Protein AF-A0AAV4DYH1-F1 (afdb_monomer)

Organism: NCBI:txid259542

Sequence (100 aa):
MSIHGTLHQGALVFTNRGRQCISHSVAALVYHLNKSISTWETHDLDHILDQGDNLHSILFGHLNEDYLLVNSLPQQLTVCDYQGGSSDDEFFHWFVGSYE

Nearest PDB structures (foldseek):
  7xbd-assembly1_A  TM=3.511E-01  e=1.750E+00  Homo sapiens
  7wq4-assembly1_R  TM=5.345E-01  e=6.457E+00  Homo sapiens
  7wld-assembly1_U  TM=3.282E-01  e=5.666E+00  Homo sapiens

Structure (mmCIF, N/CA/C/O backbone):
data_AF-A0AAV4DYH1-F1
#
_entry.id   AF-A0AAV4DYH1-F1
#
loop_
_atom_site.group_PDB
_atom_site.id
_atom_site.type_symbol
_atom_site.label_atom_id
_atom_site.label_alt_id
_atom_site.label_comp_id
_atom_site.label_asym_id
_atom_site.label_entity_id
_atom_site.label_seq_id
_atom_site.pdbx_PDB_ins_code
_atom_site.Cartn_x
_atom_site.Cartn_y
_atom_site.Cartn_z
_atom_site.occupancy
_atom_site.B_iso_or_equiv
_atom_site.auth_seq_id
_atom_site.auth_comp_id
_atom_site.auth_asym_id
_atom_site.auth_atom_id
_atom_site.pdbx_PDB_model_num
ATOM 1 N N . MET A 1 1 ? -16.718 12.301 4.828 1.00 60.91 1 MET A N 1
ATOM 2 C CA . MET A 1 1 ? -15.392 12.784 5.267 1.00 60.91 1 MET A CA 1
ATOM 3 C C . MET A 1 1 ? -14.367 11.979 4.482 1.00 60.91 1 MET A C 1
ATOM 5 O O . MET A 1 1 ? -14.602 10.789 4.327 1.00 60.91 1 MET A O 1
ATOM 9 N N . SER A 1 2 ? -13.345 12.607 3.897 1.00 81.19 2 SER A N 1
ATOM 10 C CA . SER A 1 2 ? -12.294 11.903 3.142 1.00 81.19 2 SER A CA 1
ATOM 11 C C . SER A 1 2 ? -11.014 11.923 3.964 1.00 81.19 2 SER A C 1
ATOM 13 O O . SER A 1 2 ? -10.652 12.989 4.462 1.00 81.19 2 SER A O 1
ATOM 15 N N . ILE A 1 3 ? -10.363 10.772 4.110 1.00 89.81 3 ILE A N 1
ATOM 16 C CA . ILE A 1 3 ? -9.058 10.636 4.763 1.00 89.81 3 ILE A CA 1
ATOM 17 C C . ILE A 1 3 ? -7.983 10.458 3.691 1.00 89.81 3 ILE A C 1
ATOM 19 O O . ILE A 1 3 ? -8.234 9.844 2.654 1.00 89.81 3 ILE A O 1
ATOM 23 N N . HIS A 1 4 ? -6.800 11.015 3.923 1.00 90.25 4 HIS A N 1
ATOM 24 C CA . HIS A 1 4 ? -5.653 10.885 3.028 1.00 90.25 4 HIS A CA 1
ATOM 25 C C . HIS A 1 4 ? -4.381 10.789 3.876 1.00 90.25 4 HIS A C 1
ATOM 27 O O . HIS A 1 4 ? -4.319 11.406 4.944 1.00 90.25 4 HIS A O 1
ATOM 33 N N . GLY A 1 5 ? -3.400 10.013 3.412 1.00 87.19 5 GLY A N 1
ATOM 34 C CA . GLY A 1 5 ? -2.062 9.969 4.003 1.00 87.19 5 GLY A CA 1
ATOM 35 C C . GLY A 1 5 ? -1.306 11.281 3.780 1.00 87.19 5 GLY A C 1
ATOM 36 O O . GLY A 1 5 ? -1.685 12.090 2.925 1.00 87.19 5 GLY A O 1
ATOM 37 N N . THR A 1 6 ? -0.226 11.493 4.529 1.00 92.44 6 THR A N 1
ATOM 38 C CA . THR A 1 6 ? 0.757 12.539 4.201 1.00 92.44 6 THR A CA 1
ATOM 39 C C . THR A 1 6 ? 1.730 12.078 3.116 1.00 92.44 6 THR A C 1
ATOM 41 O O . THR A 1 6 ? 2.353 12.903 2.444 1.00 92.44 6 THR A O 1
ATOM 44 N N . LEU A 1 7 ? 1.823 10.762 2.908 1.00 89.31 7 LEU A N 1
ATOM 45 C CA . LEU A 1 7 ? 2.677 10.113 1.927 1.00 89.31 7 LEU A CA 1
ATOM 46 C C . LEU A 1 7 ? 1.867 9.581 0.736 1.00 89.31 7 LEU A C 1
ATOM 48 O O . LEU A 1 7 ? 0.666 9.324 0.801 1.00 89.31 7 LEU A O 1
ATOM 52 N N . HIS A 1 8 ? 2.556 9.390 -0.387 1.00 89.88 8 HIS A N 1
ATOM 53 C CA . HIS A 1 8 ? 2.022 8.731 -1.577 1.00 89.88 8 HIS A CA 1
ATOM 54 C C . HIS A 1 8 ? 3.017 7.683 -2.076 1.00 89.88 8 HIS A C 1
ATOM 56 O O . HIS A 1 8 ? 4.215 7.833 -1.869 1.00 89.88 8 HIS A O 1
ATOM 62 N N . GLN A 1 9 ? 2.580 6.680 -2.840 1.00 86.25 9 GLN A N 1
ATOM 63 C CA . GLN A 1 9 ? 3.435 5.554 -3.270 1.00 86.25 9 GLN A CA 1
ATOM 64 C C . GLN A 1 9 ? 4.760 5.925 -3.979 1.00 86.25 9 GLN A C 1
ATOM 66 O O . GLN A 1 9 ? 5.710 5.149 -3.982 1.00 86.25 9 GLN A O 1
ATOM 71 N N . GLY A 1 10 ? 4.846 7.109 -4.594 1.00 88.25 10 GLY A N 1
ATOM 72 C CA . GLY A 1 10 ? 6.084 7.645 -5.181 1.00 88.25 10 GLY A CA 1
ATOM 73 C C . GLY A 1 10 ? 6.966 8.486 -4.243 1.00 88.25 10 GLY A C 1
ATOM 74 O O . GLY A 1 10 ? 7.874 9.153 -4.731 1.00 88.25 10 GLY A O 1
ATOM 75 N N . ALA A 1 11 ? 6.664 8.559 -2.943 1.00 90.88 11 ALA A N 1
ATOM 76 C CA . ALA A 1 11 ? 7.351 9.447 -2.007 1.00 90.88 11 ALA A CA 1
ATOM 77 C C . ALA A 1 11 ? 8.811 9.018 -1.820 1.00 90.88 11 ALA A C 1
ATOM 79 O O . ALA A 1 11 ? 9.113 7.828 -1.817 1.00 90.88 11 ALA A O 1
ATOM 80 N N . LEU A 1 12 ? 9.717 9.989 -1.644 1.00 91.81 12 LEU A N 1
ATOM 81 C CA . LEU A 1 12 ? 11.168 9.749 -1.591 1.00 91.81 12 LEU A CA 1
ATOM 82 C C . LEU A 1 12 ? 11.608 8.806 -0.464 1.00 91.81 12 LEU A C 1
ATOM 84 O O . LEU A 1 12 ? 12.650 8.172 -0.608 1.00 91.81 12 LEU A O 1
ATOM 88 N N . VAL A 1 13 ? 10.815 8.706 0.605 1.00 90.62 13 VAL A N 1
ATOM 89 C CA . VAL A 1 13 ? 11.062 7.820 1.751 1.00 90.62 13 VAL A CA 1
ATOM 90 C C . VAL A 1 13 ? 11.010 6.335 1.378 1.00 90.62 13 VAL A C 1
ATOM 92 O O . VAL A 1 13 ? 11.722 5.539 1.979 1.00 90.62 13 VAL A O 1
ATOM 95 N N . PHE A 1 14 ? 10.230 5.965 0.360 1.00 90.31 14 PHE A N 1
ATOM 96 C CA . PHE A 1 14 ? 10.070 4.569 -0.035 1.00 90.31 14 PHE A CA 1
ATOM 97 C C . PHE A 1 14 ? 11.230 4.081 -0.903 1.00 90.31 14 PHE A C 1
ATOM 99 O O . PHE A 1 14 ? 11.808 4.835 -1.697 1.00 90.31 14 PHE A O 1
ATOM 106 N N . THR A 1 15 ? 11.532 2.790 -0.785 1.00 88.75 15 THR A N 1
ATOM 107 C CA . THR A 1 15 ? 12.572 2.111 -1.563 1.00 88.75 15 THR A CA 1
ATOM 108 C C . THR A 1 15 ? 12.041 1.701 -2.935 1.00 88.75 15 THR A C 1
ATOM 110 O O . THR A 1 15 ? 12.720 1.889 -3.946 1.00 88.75 15 THR A O 1
ATOM 113 N N . ASN A 1 16 ? 10.793 1.227 -3.013 1.00 88.12 16 ASN A N 1
ATOM 114 C CA . ASN A 1 16 ? 10.216 0.650 -4.233 1.00 88.12 16 ASN A CA 1
ATOM 115 C C . ASN A 1 16 ? 9.270 1.598 -4.980 1.00 88.12 16 ASN A C 1
ATOM 117 O O . ASN A 1 16 ? 8.327 1.154 -5.637 1.00 88.12 16 ASN A O 1
ATOM 121 N N . ARG A 1 17 ? 9.541 2.906 -4.894 1.00 87.81 17 ARG A N 1
ATOM 122 C CA . ARG A 1 17 ? 8.696 4.014 -5.378 1.00 87.81 17 ARG A CA 1
ATOM 123 C C . ARG A 1 17 ? 7.986 3.730 -6.701 1.00 87.81 17 ARG A C 1
ATOM 125 O O . ARG A 1 17 ? 8.621 3.555 -7.737 1.00 87.81 17 ARG A O 1
ATOM 132 N N . GLY A 1 18 ? 6.658 3.787 -6.662 1.00 87.25 18 GLY A N 1
ATOM 133 C CA . GLY A 1 18 ? 5.787 3.657 -7.830 1.00 87.25 18 GLY A CA 1
ATOM 134 C C . GLY A 1 18 ? 5.530 2.226 -8.314 1.00 87.25 18 GLY A C 1
ATOM 135 O O . GLY A 1 18 ? 4.837 2.070 -9.317 1.00 87.25 18 GLY A O 1
ATOM 136 N N . ARG A 1 19 ? 6.046 1.193 -7.635 1.00 88.44 19 ARG A N 1
ATOM 137 C CA . ARG A 1 19 ? 5.902 -0.223 -8.040 1.00 88.44 19 ARG A CA 1
ATOM 138 C C . ARG A 1 19 ? 5.167 -1.086 -7.0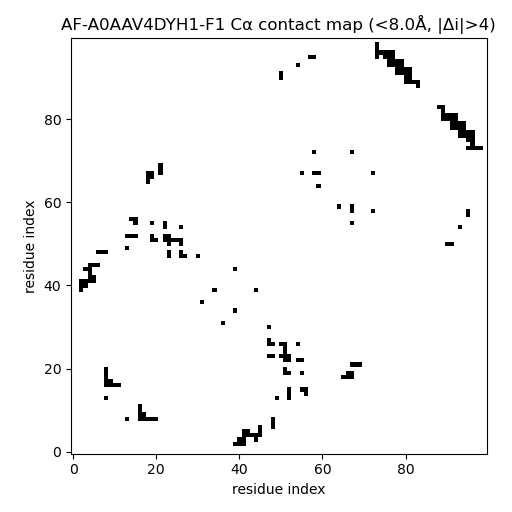16 1.00 88.44 19 ARG A C 1
ATOM 140 O O . ARG A 1 19 ? 4.761 -2.203 -7.319 1.00 88.44 19 ARG A O 1
ATOM 147 N N . GLN A 1 20 ? 4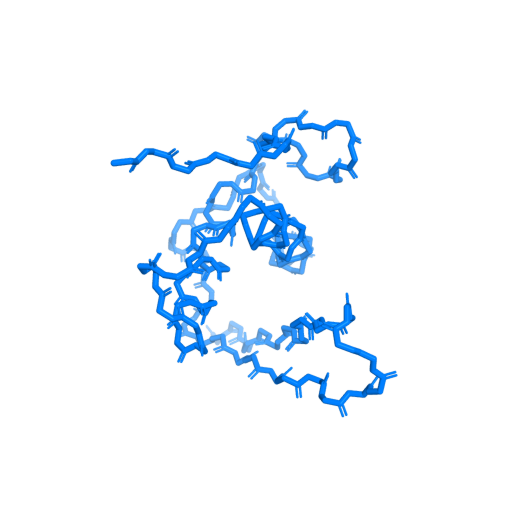.940 -0.554 -5.822 1.00 91.19 20 GLN A N 1
ATOM 148 C CA . GLN A 1 20 ? 4.449 -1.295 -4.666 1.00 91.19 20 GLN A CA 1
ATOM 149 C C . GLN A 1 20 ? 2.922 -1.235 -4.468 1.00 91.19 20 GLN A C 1
ATOM 151 O O . GLN A 1 20 ? 2.420 -1.549 -3.394 1.00 91.19 20 GLN A O 1
ATOM 156 N N . CYS A 1 21 ? 2.151 -0.851 -5.491 1.00 91.19 21 CYS A N 1
ATOM 157 C CA . CYS A 1 21 ? 0.697 -0.669 -5.378 1.00 91.19 21 CYS A CA 1
ATOM 158 C C . CYS A 1 21 ? -0.054 -1.941 -4.941 1.00 91.19 21 CYS A C 1
ATOM 160 O O . CYS A 1 21 ? -0.965 -1.869 -4.113 1.00 91.19 21 CYS A O 1
ATOM 162 N N . ILE A 1 22 ? 0.348 -3.108 -5.452 1.00 91.06 22 ILE A N 1
ATOM 163 C CA . ILE A 1 22 ? -0.227 -4.396 -5.047 1.00 91.06 22 ILE A CA 1
ATOM 164 C C . ILE A 1 22 ? 0.107 -4.685 -3.581 1.00 91.06 22 ILE A C 1
ATOM 166 O O . ILE A 1 22 ? -0.783 -5.019 -2.805 1.00 91.06 22 ILE A O 1
ATOM 170 N N . SER A 1 23 ? 1.358 -4.476 -3.177 1.00 91.88 23 SER A N 1
ATOM 171 C CA . SER A 1 23 ? 1.812 -4.696 -1.802 1.00 91.88 23 SER A CA 1
ATOM 172 C C . SER A 1 23 ? 1.124 -3.753 -0.805 1.00 91.88 23 SER A C 1
ATOM 174 O O . SER A 1 23 ? 0.677 -4.215 0.240 1.00 91.88 23 SER A O 1
ATOM 176 N N . HIS A 1 24 ? 0.924 -2.473 -1.148 1.00 94.06 24 HIS A N 1
ATOM 177 C CA . HIS A 1 24 ? 0.105 -1.545 -0.352 1.00 94.06 24 HIS A CA 1
ATOM 178 C C . HIS A 1 24 ? -1.344 -2.023 -0.209 1.00 94.06 24 HIS A C 1
ATOM 180 O O . HIS A 1 24 ? -1.927 -1.927 0.867 1.00 94.06 24 HIS A O 1
ATOM 186 N N . SER A 1 25 ? -1.932 -2.554 -1.286 1.00 93.81 25 SER A N 1
ATOM 187 C CA . SER A 1 25 ? -3.308 -3.063 -1.257 1.00 93.81 25 SER A CA 1
ATOM 188 C C . SER A 1 25 ? -3.436 -4.264 -0.317 1.00 93.81 25 SER A C 1
ATOM 190 O O . SER A 1 25 ? -4.390 -4.347 0.452 1.00 93.81 25 SER A O 1
ATOM 192 N N . VAL A 1 26 ? -2.452 -5.168 -0.332 1.00 91.75 26 VAL A N 1
ATOM 193 C CA . VAL A 1 26 ? -2.384 -6.306 0.596 1.00 91.75 26 VAL A CA 1
ATOM 194 C C . VAL A 1 26 ? -2.200 -5.832 2.040 1.00 91.75 26 VAL A C 1
ATOM 196 O O . VAL A 1 26 ? -2.945 -6.272 2.913 1.00 91.75 26 VAL A O 1
ATOM 199 N N . ALA A 1 27 ? -1.279 -4.897 2.292 1.00 91.56 27 ALA A N 1
ATOM 200 C CA . ALA A 1 27 ? -1.065 -4.328 3.621 1.00 91.56 27 ALA A CA 1
ATOM 201 C C . ALA A 1 27 ? -2.342 -3.675 4.183 1.00 91.56 27 ALA A C 1
ATOM 203 O O . ALA A 1 27 ? -2.692 -3.910 5.335 1.00 91.56 27 ALA A O 1
ATOM 204 N N . ALA A 1 28 ? -3.097 -2.940 3.359 1.00 92.94 28 ALA A N 1
ATOM 205 C CA . ALA A 1 28 ? -4.370 -2.337 3.758 1.00 92.94 28 ALA A CA 1
ATOM 206 C C . ALA A 1 28 ? -5.435 -3.383 4.139 1.00 92.94 28 ALA A C 1
ATOM 208 O O . ALA A 1 28 ? -6.164 -3.203 5.116 1.00 92.94 28 ALA A O 1
ATOM 209 N N . LEU A 1 29 ? -5.528 -4.479 3.376 1.00 91.12 29 LEU A N 1
ATOM 210 C CA . LEU A 1 29 ? -6.457 -5.577 3.664 1.00 91.12 29 LEU A CA 1
ATOM 211 C C . LEU A 1 29 ? -6.126 -6.262 4.990 1.00 91.12 29 LEU A C 1
ATOM 213 O O . LEU A 1 29 ? -7.035 -6.539 5.767 1.00 91.12 29 LEU A O 1
ATOM 217 N N . VAL A 1 30 ? -4.841 -6.503 5.252 1.00 89.12 30 VAL A N 1
ATOM 218 C CA . VAL A 1 30 ? -4.376 -7.069 6.524 1.00 89.12 30 VAL A CA 1
ATOM 219 C C . VAL A 1 30 ? -4.652 -6.109 7.673 1.00 89.12 30 VAL A C 1
ATOM 221 O O . VAL A 1 30 ? -5.247 -6.513 8.665 1.00 89.12 30 VAL A O 1
ATOM 224 N N . TYR A 1 31 ? -4.298 -4.831 7.527 1.00 89.06 31 TYR A N 1
ATOM 225 C CA . TYR A 1 31 ? -4.502 -3.823 8.566 1.00 89.06 31 TYR A CA 1
ATOM 226 C C . TYR A 1 31 ? -5.983 -3.702 8.970 1.00 89.06 31 TYR A C 1
ATOM 228 O O . TYR A 1 31 ? -6.310 -3.544 10.148 1.00 89.06 31 TYR A O 1
ATOM 236 N N . HIS 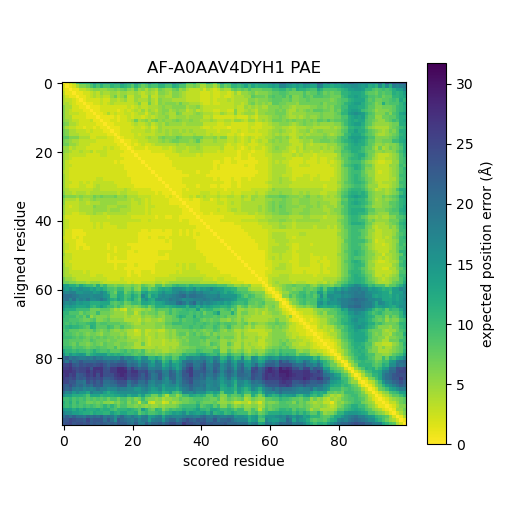A 1 32 ? -6.906 -3.862 8.012 1.00 89.38 32 HIS A N 1
ATOM 237 C CA . HIS A 1 32 ? -8.343 -3.869 8.293 1.00 89.38 32 HIS A CA 1
ATOM 238 C C . HIS A 1 32 ? -8.780 -4.993 9.253 1.00 89.38 32 HIS A C 1
ATOM 240 O O . HIS A 1 32 ? -9.757 -4.817 9.985 1.00 89.38 32 HIS A O 1
ATOM 246 N N . LEU A 1 33 ? -8.072 -6.126 9.283 1.00 86.81 33 LEU A N 1
ATOM 247 C CA . LEU A 1 33 ? -8.387 -7.233 10.191 1.00 86.81 33 LEU A CA 1
ATOM 248 C C . LEU A 1 33 ? -8.183 -6.845 11.664 1.00 86.81 33 LEU A C 1
ATOM 250 O O . LEU A 1 33 ? -8.899 -7.359 12.523 1.00 86.81 33 LEU A O 1
ATOM 254 N N . ASN A 1 34 ? -7.273 -5.903 11.934 1.00 84.38 34 ASN A N 1
ATOM 255 C CA . ASN A 1 34 ? -6.944 -5.430 13.280 1.00 84.38 34 ASN A CA 1
ATOM 256 C C . ASN A 1 34 ? -7.694 -4.135 13.644 1.00 84.38 34 ASN A C 1
ATOM 258 O O . ASN A 1 34 ? -8.143 -3.976 14.781 1.00 84.38 34 ASN A O 1
ATOM 262 N N . LYS A 1 35 ? -7.887 -3.217 12.684 1.00 86.00 35 LYS A N 1
ATOM 263 C CA . LYS A 1 35 ? -8.559 -1.922 12.897 1.00 86.00 35 LYS A CA 1
ATOM 264 C C . LYS A 1 35 ? -9.626 -1.659 11.835 1.00 86.00 35 LYS A C 1
ATOM 266 O O . LYS A 1 35 ? -9.369 -1.713 10.633 1.00 86.00 35 LYS A O 1
ATOM 271 N N . SER A 1 36 ? -10.836 -1.292 12.265 1.00 89.81 36 SER A N 1
ATOM 272 C CA . SER A 1 36 ? -11.923 -0.942 11.339 1.00 89.81 36 SER A CA 1
ATOM 273 C C . SER A 1 36 ? -11.522 0.212 10.416 1.00 89.81 36 SER A C 1
ATOM 275 O O . SER A 1 36 ? -11.092 1.262 10.899 1.00 89.81 36 SER A O 1
ATOM 277 N N . ILE A 1 37 ? -11.774 0.067 9.108 1.00 90.12 37 ILE A N 1
ATOM 278 C CA . ILE A 1 37 ? -11.541 1.121 8.100 1.00 90.12 37 ILE A CA 1
ATOM 279 C C . ILE A 1 37 ? -12.233 2.436 8.485 1.00 90.12 37 ILE A C 1
ATOM 281 O O . ILE A 1 37 ? -11.722 3.519 8.218 1.00 90.12 37 ILE A O 1
ATOM 285 N N . SER A 1 38 ? -13.382 2.365 9.166 1.00 91.88 38 SER A N 1
ATOM 286 C CA . SER A 1 38 ? -14.126 3.552 9.608 1.00 91.88 38 SER A CA 1
ATOM 287 C C . SER A 1 38 ? -13.405 4.387 10.670 1.00 91.88 38 SER A C 1
ATOM 289 O O . SER A 1 38 ? -13.832 5.503 10.947 1.00 91.88 38 SER A O 1
ATOM 291 N N . THR A 1 39 ? -12.376 3.826 11.306 1.00 91.12 39 THR A N 1
ATOM 292 C CA . THR A 1 39 ? -11.582 4.467 12.366 1.00 91.12 39 THR A CA 1
ATOM 293 C C . THR A 1 39 ? -10.174 4.826 11.912 1.00 91.12 39 THR A C 1
ATOM 295 O O . THR A 1 39 ? -9.354 5.202 12.742 1.00 91.12 39 THR A O 1
ATOM 298 N N . TRP A 1 40 ? -9.879 4.670 10.619 1.00 92.94 40 TRP A N 1
ATOM 299 C CA . TRP A 1 40 ? -8.567 5.003 10.090 1.00 92.94 40 TRP A CA 1
ATOM 300 C C . TRP A 1 40 ? -8.349 6.513 10.062 1.00 92.94 40 TRP A C 1
ATOM 302 O O . TRP A 1 40 ? -9.218 7.291 9.663 1.00 92.94 40 TRP A O 1
ATOM 312 N N . GLU A 1 41 ? -7.146 6.903 10.441 1.00 93.19 41 GLU A N 1
ATOM 313 C CA . GLU A 1 41 ? -6.629 8.256 10.411 1.00 93.19 41 GLU A CA 1
ATOM 314 C C . GLU A 1 41 ? -5.456 8.351 9.429 1.00 93.19 41 GLU A C 1
ATOM 316 O O . GLU A 1 41 ? -4.972 7.363 8.876 1.00 93.19 41 GLU A O 1
ATOM 321 N N . THR A 1 42 ? -4.979 9.570 9.190 1.00 93.00 42 THR A N 1
ATOM 322 C CA . THR A 1 42 ?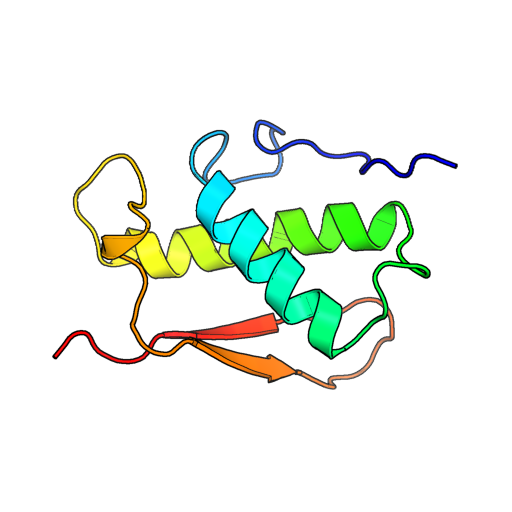 -3.859 9.832 8.277 1.00 93.00 42 THR A CA 1
ATOM 323 C C . THR A 1 42 ? -2.608 9.013 8.613 1.00 93.00 42 THR A C 1
ATOM 325 O O . THR A 1 42 ? -1.970 8.502 7.695 1.00 93.00 42 THR A O 1
ATOM 328 N N . HIS A 1 43 ? -2.284 8.838 9.899 1.00 91.69 43 HIS A N 1
ATOM 329 C CA . HIS A 1 43 ? -1.112 8.062 10.315 1.00 91.69 43 HIS A CA 1
ATOM 330 C C . HIS A 1 43 ? -1.253 6.566 10.000 1.00 91.69 43 HIS A C 1
ATOM 332 O O . HIS A 1 43 ? -0.263 5.931 9.651 1.00 91.69 43 HIS A O 1
ATOM 338 N N . ASP A 1 44 ? -2.472 6.017 10.041 1.00 92.44 44 ASP A N 1
ATOM 339 C CA . ASP A 1 44 ? -2.720 4.619 9.672 1.00 92.44 44 ASP A CA 1
ATOM 340 C C . ASP A 1 44 ? -2.452 4.397 8.182 1.00 92.44 44 ASP A C 1
ATOM 342 O O . ASP A 1 44 ? -1.871 3.390 7.790 1.00 92.44 44 ASP A O 1
ATOM 346 N N . LEU A 1 45 ? -2.841 5.358 7.336 1.00 93.31 45 LEU A N 1
ATOM 347 C CA . LEU A 1 45 ? -2.577 5.295 5.898 1.00 93.31 45 LEU A CA 1
ATOM 348 C C . LEU A 1 45 ? -1.079 5.366 5.596 1.00 93.31 45 LEU A C 1
ATOM 350 O O . LEU A 1 45 ? -0.596 4.607 4.760 1.00 93.31 45 LEU A O 1
ATOM 354 N N . ASP A 1 46 ? -0.344 6.245 6.276 1.00 93.31 46 ASP A N 1
ATOM 355 C CA . ASP A 1 46 ? 1.109 6.347 6.114 1.00 93.31 46 ASP A CA 1
ATOM 356 C C . ASP A 1 46 ? 1.814 5.069 6.595 1.00 93.31 46 ASP A C 1
ATOM 358 O O . ASP A 1 46 ? 2.720 4.578 5.920 1.00 93.31 46 ASP A O 1
ATOM 362 N N . HIS A 1 47 ? 1.338 4.477 7.694 1.00 91.12 47 HIS A N 1
ATOM 363 C CA . HIS A 1 47 ? 1.810 3.188 8.188 1.00 91.12 47 HIS A CA 1
ATOM 364 C C . HIS A 1 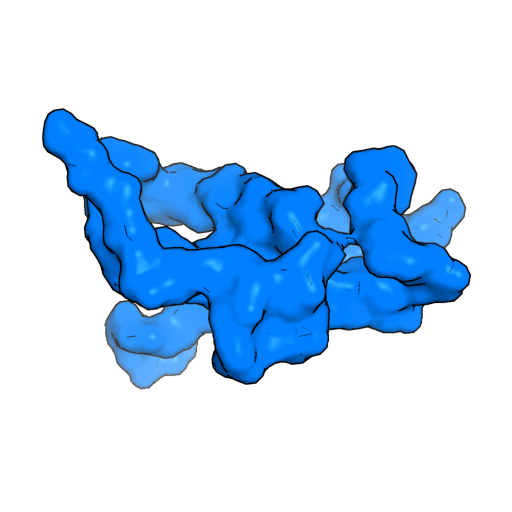47 ? 1.531 2.051 7.190 1.00 91.12 47 HIS A C 1
ATOM 366 O O . HIS A 1 47 ? 2.434 1.292 6.853 1.00 91.12 47 HIS A O 1
ATOM 372 N N . ILE A 1 48 ? 0.321 1.966 6.629 1.00 92.69 48 ILE A N 1
ATOM 373 C CA . ILE A 1 48 ? -0.021 0.994 5.575 1.00 92.69 48 ILE A CA 1
ATOM 374 C C . ILE A 1 48 ? 0.918 1.126 4.365 1.00 92.69 48 ILE A C 1
ATOM 376 O O . ILE A 1 48 ? 1.314 0.114 3.777 1.00 92.69 48 ILE A O 1
ATOM 380 N N . LEU A 1 49 ? 1.276 2.356 3.976 1.00 94.06 49 LEU A N 1
ATOM 381 C CA . LEU A 1 49 ? 2.213 2.583 2.875 1.00 94.06 49 LEU A CA 1
ATOM 382 C C . LEU A 1 49 ? 3.627 2.093 3.220 1.00 94.06 49 LEU A C 1
ATOM 384 O O . LEU A 1 49 ? 4.242 1.393 2.420 1.00 94.06 49 LEU A O 1
ATOM 388 N N . ASP A 1 50 ? 4.118 2.391 4.420 1.00 92.62 50 ASP A N 1
ATOM 389 C CA . ASP A 1 50 ? 5.417 1.901 4.893 1.00 92.62 50 ASP A CA 1
ATOM 390 C C . ASP A 1 50 ? 5.480 0.361 4.911 1.00 92.62 50 ASP A C 1
ATOM 392 O O . ASP A 1 50 ? 6.375 -0.256 4.325 1.00 92.62 50 ASP A O 1
ATOM 396 N N . GLN A 1 51 ? 4.453 -0.279 5.471 1.00 91.69 51 GLN A N 1
ATOM 397 C CA . GLN A 1 51 ? 4.370 -1.737 5.552 1.00 91.69 51 GLN A CA 1
ATOM 398 C C . GLN A 1 51 ? 4.233 -2.398 4.177 1.00 91.69 51 GLN A C 1
ATOM 400 O O . GLN A 1 51 ? 4.803 -3.465 3.941 1.00 91.69 51 GLN A O 1
ATOM 405 N N . GLY A 1 52 ? 3.519 -1.774 3.238 1.00 92.06 52 GLY A N 1
ATOM 406 C CA . GLY A 1 52 ? 3.439 -2.285 1.874 1.00 92.06 52 GLY A CA 1
ATOM 407 C C . GLY A 1 52 ? 4.739 -2.108 1.079 1.00 92.06 52 GLY A C 1
ATOM 408 O O . GLY A 1 52 ? 5.051 -2.982 0.272 1.00 92.06 52 GLY A O 1
ATOM 409 N N . ASP A 1 53 ? 5.536 -1.057 1.312 1.00 92.94 53 ASP A N 1
ATOM 410 C CA . ASP A 1 53 ? 6.880 -0.928 0.718 1.00 92.94 53 ASP A CA 1
ATOM 411 C C . ASP A 1 53 ? 7.845 -1.998 1.261 1.00 92.94 53 ASP A C 1
ATOM 413 O O . ASP A 1 53 ? 8.628 -2.585 0.500 1.00 92.94 53 ASP A O 1
ATOM 417 N N . ASN A 1 54 ? 7.734 -2.317 2.556 1.00 90.44 54 ASN A N 1
ATOM 418 C CA . ASN A 1 54 ? 8.464 -3.418 3.181 1.00 90.44 54 ASN A CA 1
ATOM 419 C C . ASN A 1 54 ? 8.068 -4.776 2.576 1.00 90.44 54 ASN A C 1
ATOM 421 O O . ASN A 1 54 ? 8.930 -5.497 2.068 1.00 90.44 54 ASN A O 1
ATOM 425 N N . LEU A 1 55 ? 6.766 -5.081 2.530 1.00 89.00 55 LEU A N 1
ATOM 426 C CA . LEU A 1 55 ? 6.243 -6.304 1.918 1.00 89.00 55 LEU A CA 1
ATOM 427 C C . LEU A 1 55 ? 6.666 -6.426 0.449 1.00 89.00 55 LEU A C 1
ATOM 429 O O . LEU A 1 55 ? 7.018 -7.514 -0.006 1.00 89.00 55 LEU A O 1
ATOM 433 N N . HIS A 1 56 ? 6.672 -5.320 -0.298 1.00 89.88 56 HIS A N 1
ATOM 434 C CA . HIS A 1 56 ? 7.142 -5.326 -1.679 1.00 89.88 56 HIS A CA 1
ATOM 435 C C . HIS A 1 56 ? 8.595 -5.776 -1.779 1.00 89.88 56 HIS A C 1
ATOM 437 O O . HIS A 1 56 ? 8.903 -6.622 -2.608 1.00 89.88 56 HIS A O 1
ATOM 443 N N . SER A 1 57 ? 9.474 -5.269 -0.913 1.00 88.38 57 SER A N 1
ATOM 444 C CA . SER A 1 57 ? 10.884 -5.676 -0.890 1.00 88.38 57 SER A CA 1
ATOM 445 C C . SER A 1 57 ? 11.043 -7.181 -0.653 1.00 88.38 57 SER A C 1
ATOM 447 O O . SER A 1 57 ? 11.875 -7.818 -1.297 1.00 88.38 57 SER A O 1
ATOM 449 N N . ILE A 1 58 ? 10.220 -7.761 0.226 1.00 85.81 58 ILE A N 1
ATOM 450 C CA . ILE A 1 58 ? 10.237 -9.199 0.536 1.00 85.81 58 ILE A CA 1
ATOM 451 C C . ILE A 1 58 ? 9.767 -10.020 -0.670 1.00 85.81 58 ILE A C 1
ATOM 453 O O . ILE A 1 58 ? 10.431 -10.972 -1.069 1.00 85.81 58 ILE A O 1
ATOM 457 N N . LEU A 1 59 ? 8.640 -9.646 -1.280 1.00 84.00 59 LEU A N 1
ATOM 458 C CA . LEU A 1 59 ? 8.066 -10.378 -2.414 1.00 84.00 59 LEU A CA 1
ATOM 459 C C . LEU A 1 59 ? 8.925 -10.254 -3.675 1.00 84.00 59 LEU A C 1
ATOM 461 O O . LEU A 1 59 ? 9.163 -11.232 -4.379 1.00 84.00 59 LEU A O 1
ATOM 465 N N . PHE A 1 60 ? 9.417 -9.050 -3.942 1.00 81.06 60 PHE A N 1
ATOM 466 C CA . PHE A 1 60 ? 10.197 -8.734 -5.128 1.00 81.06 60 PHE A CA 1
ATOM 467 C C . PHE A 1 60 ? 11.634 -9.245 -5.038 1.00 81.06 60 PHE A C 1
ATOM 469 O O . PHE A 1 60 ? 12.215 -9.595 -6.057 1.00 81.06 60 PHE A O 1
ATOM 476 N N . GLY A 1 61 ? 12.199 -9.386 -3.832 1.00 66.81 61 GLY A N 1
ATOM 477 C CA . GLY A 1 61 ? 13.495 -10.047 -3.640 1.00 66.81 61 GLY A CA 1
ATOM 478 C C . GLY A 1 61 ? 13.544 -11.481 -4.193 1.00 66.81 61 GLY A C 1
ATOM 479 O O . GLY A 1 61 ? 14.629 -12.016 -4.418 1.00 66.81 61 GLY A O 1
ATOM 480 N N . HIS A 1 62 ? 12.383 -12.088 -4.453 1.00 61.41 62 HIS A N 1
ATOM 481 C CA . HIS A 1 62 ? 12.243 -13.420 -5.033 1.00 61.41 62 HIS A CA 1
ATOM 482 C C . HIS A 1 62 ? 11.903 -13.431 -6.533 1.00 61.41 62 HIS A C 1
ATOM 484 O O . HIS A 1 62 ? 11.861 -14.508 -7.126 1.00 61.41 62 HIS A O 1
ATOM 490 N N . LEU A 1 63 ? 11.679 -12.272 -7.161 1.00 63.47 63 LEU A N 1
ATOM 491 C CA . LEU A 1 63 ? 11.192 -12.157 -8.536 1.00 63.47 63 LEU A CA 1
ATOM 492 C C . LEU A 1 63 ? 12.151 -11.311 -9.384 1.00 63.47 63 LEU A C 1
ATOM 494 O O . LEU A 1 63 ? 12.646 -10.277 -8.955 1.00 63.47 63 LEU A O 1
ATOM 498 N N . ASN A 1 64 ? 12.409 -11.747 -10.617 1.00 64.75 64 ASN A N 1
ATOM 499 C CA . ASN A 1 64 ? 13.313 -11.068 -11.555 1.00 64.75 64 ASN A CA 1
ATOM 500 C C . ASN A 1 64 ? 12.539 -10.159 -12.540 1.00 64.75 64 ASN A C 1
ATOM 502 O O . ASN A 1 64 ? 12.932 -10.015 -13.696 1.00 64.75 64 ASN A O 1
ATOM 506 N N . GLU A 1 65 ? 11.394 -9.620 -12.113 1.00 67.31 65 GLU A N 1
ATOM 507 C CA . GLU A 1 65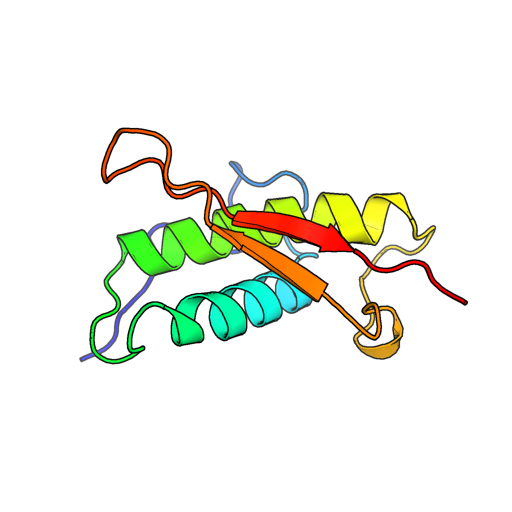 ? 10.467 -8.821 -12.931 1.00 67.31 65 GLU A CA 1
ATOM 508 C C . GLU A 1 65 ? 10.355 -7.401 -12.391 1.00 67.31 65 GLU A C 1
ATOM 510 O O . GLU A 1 65 ? 10.531 -7.226 -11.204 1.00 67.31 65 GLU A O 1
ATOM 515 N N . ASP A 1 66 ? 10.007 -6.403 -13.213 1.00 69.19 66 ASP A N 1
ATOM 516 C CA . ASP A 1 66 ? 9.921 -4.992 -12.789 1.00 69.19 66 ASP A CA 1
ATOM 517 C C . ASP A 1 66 ? 8.673 -4.641 -11.960 1.00 69.19 66 ASP A C 1
ATOM 519 O O . ASP A 1 66 ? 8.650 -3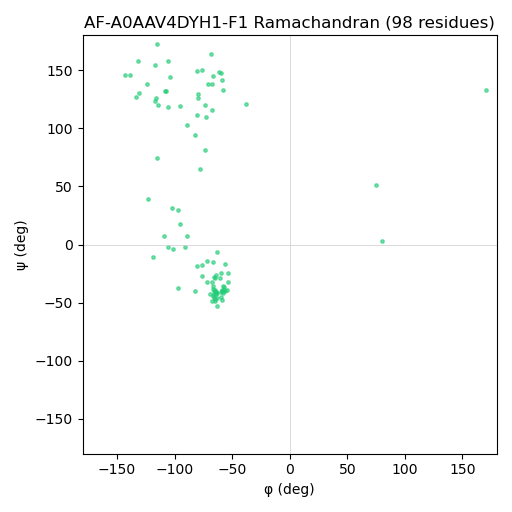.605 -11.293 1.00 69.19 66 ASP A O 1
ATOM 523 N N . TYR A 1 67 ? 7.635 -5.481 -11.984 1.00 75.75 67 TYR A N 1
ATOM 524 C CA . TYR A 1 67 ? 6.379 -5.264 -11.265 1.00 75.75 67 TYR A CA 1
ATOM 525 C C . TYR A 1 67 ? 5.872 -6.557 -10.637 1.00 75.75 67 TYR A C 1
ATOM 527 O O . TYR A 1 67 ? 5.986 -7.633 -11.213 1.00 75.75 67 TYR A O 1
ATOM 535 N N . LEU A 1 68 ? 5.237 -6.432 -9.473 1.00 80.50 68 LEU A N 1
ATOM 536 C CA . LEU A 1 68 ? 4.570 -7.552 -8.825 1.00 80.50 68 LEU A CA 1
ATOM 537 C C . LEU A 1 68 ? 3.196 -7.771 -9.469 1.00 80.50 68 LEU A C 1
ATOM 539 O O . LEU A 1 68 ? 2.295 -6.943 -9.316 1.00 80.50 68 LEU A O 1
ATOM 543 N N . LEU A 1 69 ? 3.024 -8.880 -10.187 1.00 81.75 69 LEU A N 1
ATOM 544 C CA . LEU A 1 69 ? 1.712 -9.289 -10.682 1.00 81.75 69 LEU A CA 1
ATOM 545 C C . LEU A 1 69 ? 0.883 -9.878 -9.536 1.00 81.75 69 LEU A C 1
ATOM 547 O O . LEU A 1 69 ? 1.416 -10.510 -8.628 1.00 81.75 69 LEU A O 1
ATOM 551 N N . V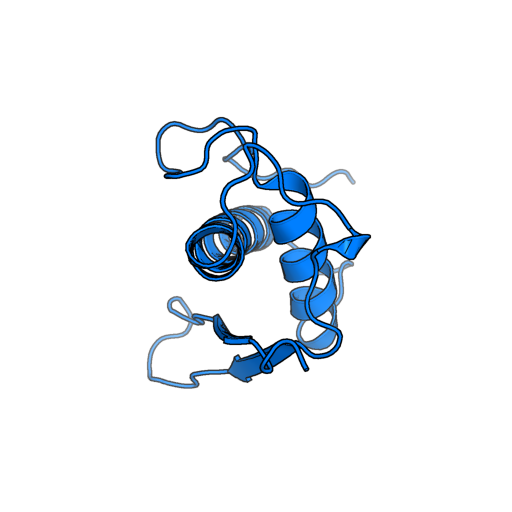AL A 1 70 ? -0.443 -9.741 -9.611 1.00 78.31 70 VAL A N 1
ATOM 552 C CA . VAL A 1 70 ? -1.361 -10.376 -8.643 1.00 78.31 70 VAL A CA 1
ATOM 553 C C . VAL A 1 70 ? -1.156 -11.893 -8.607 1.00 78.31 70 VAL A C 1
ATOM 555 O O . VAL A 1 70 ? -1.179 -12.491 -7.539 1.00 78.31 70 VAL A O 1
ATOM 558 N N . ASN A 1 71 ? -0.883 -12.502 -9.762 1.00 78.00 71 ASN A N 1
ATOM 559 C CA . ASN A 1 71 ? -0.613 -13.938 -9.872 1.00 78.00 71 ASN A CA 1
ATOM 560 C C . ASN A 1 71 ? 0.748 -14.349 -9.292 1.00 78.00 71 ASN A C 1
ATOM 562 O O . ASN A 1 71 ? 0.982 -15.537 -9.106 1.00 78.00 71 ASN A O 1
ATOM 566 N N . SER A 1 72 ? 1.632 -13.385 -9.029 1.00 79.06 72 SER A N 1
ATOM 567 C CA . SER A 1 72 ? 2.928 -13.613 -8.385 1.00 79.06 72 SER A CA 1
ATOM 568 C C . SER A 1 72 ? 2.844 -13.468 -6.866 1.00 79.06 72 SER A C 1
ATOM 570 O O . SER A 1 72 ? 3.851 -13.644 -6.182 1.00 79.06 72 SER A O 1
ATOM 572 N N . LEU A 1 73 ? 1.667 -13.128 -6.322 1.00 82.06 73 LEU A N 1
ATOM 573 C CA . LEU A 1 73 ? 1.464 -13.149 -4.883 1.00 82.06 73 LEU A CA 1
ATOM 574 C C . LEU A 1 73 ? 1.513 -14.595 -4.376 1.00 82.06 73 LEU A C 1
ATOM 576 O O . LEU A 1 73 ? 0.932 -15.487 -4.999 1.00 82.06 73 LEU A O 1
ATOM 580 N N . PRO A 1 74 ? 2.167 -14.836 -3.232 1.00 81.19 74 PRO A N 1
ATOM 581 C CA . PRO A 1 74 ? 2.135 -16.137 -2.587 1.00 81.19 74 PRO A CA 1
ATOM 582 C C . PRO A 1 74 ? 0.692 -16.507 -2.235 1.00 81.19 74 PRO A C 1
ATOM 584 O O . PRO A 1 74 ? -0.124 -15.656 -1.875 1.00 81.19 74 PRO A O 1
ATOM 587 N N . GLN A 1 75 ? 0.386 -17.803 -2.285 1.00 81.00 75 GLN A N 1
ATOM 588 C CA . GLN A 1 75 ? -0.942 -18.304 -1.932 1.00 81.00 75 GLN A CA 1
ATOM 589 C C . GLN A 1 75 ? -1.282 -18.053 -0.453 1.00 81.00 75 GLN A C 1
ATOM 591 O O . GLN A 1 75 ? -2.454 -17.953 -0.091 1.00 81.00 75 GLN A O 1
ATOM 596 N N . GLN A 1 76 ? -0.257 -17.956 0.398 1.00 80.19 76 GLN A N 1
ATOM 597 C CA . GLN A 1 76 ? -0.390 -17.708 1.827 1.00 80.19 76 GLN A CA 1
ATOM 598 C C . GLN A 1 76 ? 0.597 -16.629 2.280 1.00 80.19 76 GLN A C 1
ATOM 600 O O . GLN A 1 76 ? 1.806 -16.728 2.059 1.00 80.19 76 GLN A O 1
ATOM 605 N N . LEU A 1 77 ? 0.054 -15.614 2.951 1.00 81.12 77 LEU A N 1
ATOM 606 C CA . LEU A 1 77 ? 0.796 -14.601 3.694 1.00 81.12 77 LEU A CA 1
ATOM 607 C C . LEU A 1 77 ? 0.421 -14.734 5.159 1.00 81.12 77 LEU A C 1
ATOM 609 O O . LEU A 1 77 ? -0.760 -14.687 5.502 1.00 81.12 77 LEU A O 1
ATOM 613 N N . THR A 1 78 ? 1.431 -14.877 6.006 1.00 79.50 78 THR A N 1
ATOM 614 C CA . THR A 1 78 ? 1.248 -14.881 7.453 1.00 79.50 78 THR A CA 1
ATOM 615 C C . THR A 1 78 ? 1.812 -13.589 8.009 1.00 79.50 78 THR A C 1
ATOM 617 O O . THR A 1 78 ? 2.933 -13.196 7.683 1.00 79.50 78 THR A O 1
ATOM 620 N N . VAL A 1 79 ? 1.024 -12.938 8.855 1.00 75.62 79 VAL A N 1
ATOM 621 C CA . VAL A 1 79 ? 1.407 -11.714 9.551 1.00 75.62 79 VAL A CA 1
ATOM 622 C C . VAL A 1 79 ? 1.396 -12.011 11.033 1.00 75.62 79 VAL A C 1
ATOM 624 O O . VAL A 1 79 ? 0.396 -12.493 11.563 1.00 75.62 79 VAL A O 1
ATOM 627 N N . CYS A 1 80 ? 2.530 -11.773 11.678 1.00 71.88 80 CYS A N 1
ATOM 628 C CA . CYS A 1 80 ? 2.646 -11.868 13.122 1.00 71.88 80 CYS A CA 1
ATOM 629 C C . CYS A 1 80 ? 2.706 -10.449 13.678 1.00 71.88 80 CYS A C 1
ATOM 631 O O . CYS A 1 80 ? 3.647 -9.715 13.366 1.00 71.88 80 CYS A O 1
ATOM 633 N N . ASP A 1 81 ? 1.731 -10.083 14.506 1.00 64.06 81 ASP A N 1
ATOM 634 C CA . ASP A 1 81 ? 1.780 -8.825 15.246 1.00 64.06 81 ASP A CA 1
ATOM 635 C C . ASP A 1 81 ? 2.920 -8.912 16.268 1.00 64.06 81 ASP A C 1
ATOM 637 O O . ASP A 1 81 ? 2.901 -9.740 17.187 1.00 64.06 81 ASP A O 1
ATOM 641 N N . TYR A 1 82 ? 3.946 -8.075 16.109 1.00 51.78 82 TYR A N 1
ATOM 642 C CA . TYR A 1 82 ? 4.967 -7.918 17.135 1.00 51.78 82 TYR A CA 1
ATOM 643 C C . TYR A 1 82 ? 4.453 -6.946 18.202 1.00 51.78 82 TYR A C 1
ATOM 645 O O . TYR A 1 82 ? 4.599 -5.733 18.091 1.00 51.78 82 TYR A O 1
ATOM 653 N N . GLN A 1 83 ? 3.861 -7.480 19.274 1.00 48.91 83 GLN A N 1
ATOM 654 C CA . GLN A 1 83 ? 3.486 -6.697 20.458 1.00 48.91 83 GLN A CA 1
ATOM 655 C C . GLN A 1 83 ? 4.713 -6.414 21.339 1.00 48.91 83 GLN A C 1
ATOM 657 O O . GLN A 1 83 ? 4.827 -6.911 22.460 1.00 48.91 83 GLN A O 1
ATOM 662 N N . GLY A 1 84 ? 5.673 -5.646 20.827 1.00 42.12 84 GLY A N 1
ATOM 663 C CA . GLY A 1 84 ? 6.894 -5.299 21.548 1.00 42.12 84 GLY A CA 1
ATOM 664 C C . GLY A 1 84 ? 7.029 -3.812 21.844 1.00 42.12 84 GLY A C 1
ATOM 665 O O . GLY A 1 84 ? 7.890 -3.157 21.279 1.00 42.12 84 GLY A O 1
ATOM 666 N N . GLY A 1 85 ? 6.245 -3.326 22.812 1.00 43.19 85 GLY A N 1
ATOM 667 C CA . GLY A 1 85 ? 6.687 -2.295 23.758 1.00 43.19 85 GLY A CA 1
ATOM 668 C C . GLY A 1 85 ? 6.801 -0.844 23.279 1.00 43.19 85 GLY A C 1
ATOM 669 O O . GLY A 1 85 ? 7.819 -0.227 23.555 1.00 43.19 85 GLY A O 1
ATOM 670 N N . SER A 1 86 ? 5.766 -0.292 22.649 1.00 41.03 86 SER A N 1
ATOM 671 C CA . SER A 1 86 ? 5.464 1.148 22.508 1.00 41.03 86 SER A CA 1
ATOM 672 C C . SER A 1 86 ? 4.313 1.243 21.505 1.00 41.03 86 SER A C 1
ATOM 674 O O . SER A 1 86 ? 4.352 0.566 20.483 1.00 41.03 86 SER A O 1
ATOM 676 N N . SER A 1 87 ? 3.264 2.013 21.795 1.00 48.53 87 SER A N 1
ATOM 677 C CA . SER A 1 87 ? 2.052 2.092 20.959 1.00 48.53 87 SER A CA 1
ATOM 678 C C . SER A 1 87 ? 2.287 2.639 19.541 1.00 48.53 87 SER A C 1
ATOM 680 O O . SER A 1 87 ? 1.357 2.631 18.742 1.00 48.53 87 SER A O 1
ATOM 682 N N . ASP A 1 88 ? 3.504 3.098 19.241 1.00 45.66 88 ASP A N 1
ATOM 683 C CA . ASP A 1 88 ? 3.871 3.750 17.983 1.00 45.66 88 ASP A CA 1
ATOM 684 C C . ASP A 1 88 ? 4.706 2.850 17.041 1.00 45.66 88 ASP A C 1
ATOM 686 O O . ASP A 1 88 ? 5.003 3.257 15.920 1.00 45.66 88 ASP A O 1
ATOM 690 N N . ASP A 1 89 ? 5.052 1.622 17.458 1.00 46.78 89 ASP A N 1
ATOM 691 C CA . ASP A 1 89 ? 5.988 0.732 16.744 1.00 46.78 89 ASP A CA 1
ATOM 692 C C . ASP A 1 89 ? 5.369 -0.639 16.386 1.00 46.78 89 ASP A C 1
ATOM 694 O O . ASP A 1 89 ? 6.015 -1.686 16.493 1.00 46.78 89 ASP A O 1
ATOM 698 N N . GLU A 1 90 ? 4.098 -0.662 15.976 1.00 54.84 90 GLU A N 1
ATOM 699 C CA . GLU A 1 90 ? 3.417 -1.883 15.522 1.00 54.84 90 GLU A CA 1
ATOM 700 C C . GLU A 1 90 ? 3.926 -2.288 14.126 1.00 54.84 90 GLU A C 1
ATOM 702 O O . GLU A 1 90 ? 3.334 -1.968 13.105 1.00 54.84 90 GLU A O 1
ATOM 707 N N . PHE A 1 91 ? 5.079 -2.952 14.054 1.00 57.44 91 PHE A N 1
ATOM 708 C CA . PHE A 1 91 ? 5.595 -3.490 12.793 1.00 57.44 91 PHE A CA 1
ATOM 709 C C . PHE A 1 91 ? 4.896 -4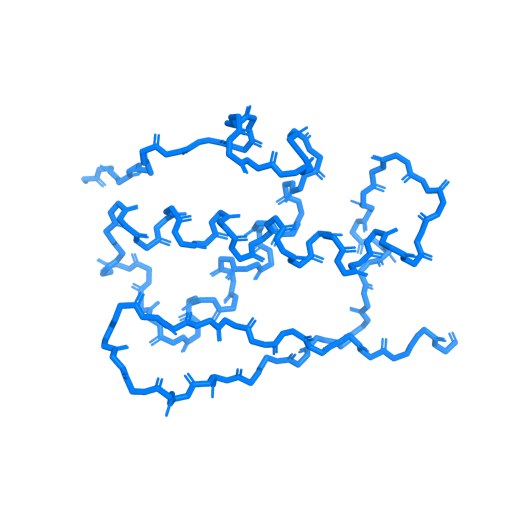.805 12.435 1.00 57.44 91 PHE A C 1
ATOM 711 O O . PHE A 1 91 ? 4.885 -5.748 13.233 1.00 57.44 91 PHE A O 1
ATOM 718 N N . PHE A 1 92 ? 4.399 -4.918 11.198 1.00 67.56 92 PHE A N 1
ATOM 719 C CA . PHE A 1 92 ? 4.012 -6.216 10.659 1.00 67.56 92 PHE A CA 1
ATOM 720 C C . PHE A 1 92 ? 5.268 -7.011 10.320 1.00 67.56 92 PHE A C 1
ATOM 722 O O . PHE A 1 92 ? 6.080 -6.626 9.476 1.00 67.56 92 PHE A O 1
ATOM 729 N N . HIS A 1 93 ? 5.416 -8.169 10.955 1.00 73.38 93 HIS A N 1
ATOM 730 C CA . HIS A 1 93 ? 6.415 -9.142 10.544 1.00 73.38 93 HIS A CA 1
ATOM 731 C C . HIS A 1 93 ? 5.797 -10.070 9.497 1.00 73.38 93 HIS A C 1
ATOM 733 O O . HIS A 1 93 ? 5.004 -10.959 9.819 1.00 73.38 93 HIS A O 1
ATOM 739 N N . TRP A 1 94 ? 6.155 -9.834 8.232 1.00 77.31 94 TRP A N 1
ATOM 740 C CA . TRP A 1 94 ? 5.670 -10.593 7.083 1.00 77.31 94 TRP A CA 1
ATOM 741 C C . TRP A 1 94 ? 6.413 -11.921 6.930 1.00 77.31 94 TRP A C 1
ATOM 743 O O . TRP A 1 94 ? 7.635 -11.956 6.788 1.00 77.31 94 TRP A O 1
ATOM 753 N N . PHE A 1 95 ? 5.657 -13.013 6.871 1.00 75.69 95 PHE A N 1
ATOM 754 C CA . PHE A 1 95 ? 6.149 -14.329 6.486 1.00 75.69 95 PHE A CA 1
ATOM 755 C C . PHE A 1 95 ? 5.489 -14.744 5.174 1.00 75.69 95 PHE A C 1
ATOM 757 O O . PHE A 1 95 ? 4.265 -14.864 5.074 1.00 75.69 95 PHE A O 1
ATOM 764 N N . VAL A 1 96 ? 6.321 -14.965 4.162 1.00 70.00 96 VAL A N 1
ATOM 765 C CA . VAL A 1 96 ? 5.899 -15.416 2.836 1.00 70.00 96 VAL A CA 1
ATOM 766 C C . VAL A 1 96 ? 6.045 -16.932 2.782 1.00 70.00 96 VAL A C 1
ATOM 768 O O . VAL A 1 96 ? 7.142 -17.456 2.982 1.00 70.00 96 VAL A O 1
ATOM 771 N N . GLY A 1 97 ? 4.935 -17.640 2.554 1.00 62.41 97 GLY A N 1
ATOM 772 C CA . GLY A 1 97 ? 4.966 -19.082 2.311 1.00 62.41 97 GLY A CA 1
ATOM 773 C C . GLY A 1 97 ? 5.783 -19.413 1.058 1.00 62.41 97 GLY A C 1
ATOM 774 O O . GLY A 1 97 ? 5.841 -18.618 0.122 1.00 62.41 97 GLY A O 1
ATOM 775 N N . SER A 1 98 ? 6.441 -20.573 1.046 1.00 55.97 98 SER A N 1
ATOM 776 C CA . SER A 1 98 ? 7.233 -21.036 -0.099 1.00 55.97 98 SER A CA 1
ATOM 777 C C . SER A 1 98 ? 6.367 -21.157 -1.359 1.00 55.97 98 SER A C 1
ATOM 779 O O . SER A 1 98 ? 5.225 -21.604 -1.278 1.00 55.97 98 SER A O 1
ATOM 781 N N . TYR A 1 99 ? 6.918 -20.789 -2.518 1.00 50.16 99 TYR A N 1
ATOM 782 C CA . TYR A 1 99 ? 6.338 -21.141 -3.814 1.00 50.16 99 TYR A CA 1
ATOM 783 C C . TYR A 1 99 ? 6.581 -22.648 -4.024 1.00 50.16 99 TYR A C 1
ATOM 785 O O . TYR A 1 99 ? 7.739 -23.050 -4.144 1.00 50.16 99 TYR A O 1
ATOM 793 N N . GLU A 1 100 ? 5.533 -23.475 -3.963 1.00 45.03 100 GLU A N 1
ATOM 794 C CA . GLU A 1 100 ? 5.600 -24.896 -4.362 1.00 45.03 100 GLU A CA 1
ATOM 795 C C . GLU A 1 100 ? 5.656 -25.052 -5.888 1.00 45.03 100 GLU A C 1
ATOM 797 O O . GLU A 1 100 ? 4.940 -24.301 -6.593 1.00 45.03 100 GLU A O 1
#

Mean predicted aligned error: 7.31 Å

InterPro domains:
  IPR006928 Herpesvirus large tegument protein, USP domain [PF04843] (5-82)
  IPR038765 Papain-like cysteine peptidase superfamily [SSF54001] (4-79)

Secondary structure (DSSP, 8-state):
-----S--TT-TT-SSTTT-HHHHHHHHHHHHHHS-GGG--HHHHHHHHHHHHHHHHHHHTT--SSS--GGGS-S-EEEEE---S-TT---EEEEEPP--

Solvent-accessible surface area (backbone atoms only — not comparable to full-atom values): 6277 Å² total; per-residue (Å²): 138,86,86,61,43,92,62,54,72,66,37,86,90,48,86,52,51,71,49,32,65,61,31,27,53,51,34,46,59,56,49,41,77,80,44,59,74,92,72,63,51,40,66,53,46,38,48,30,45,54,52,3,39,52,48,30,53,62,59,46,75,76,49,99,60,94,61,76,49,80,88,71,52,62,97,46,78,48,72,47,82,48,91,72,89,56,99,87,60,77,51,77,46,79,43,76,50,81,88,128

Foldseek 3Di:
DDAEAPDDQQDPPFPLRPALPVLLVVLVVVVCVVPPPVPDHRVNSVVSSVQSSVVCCVLCVPPPDSHQDPVSAAPDKDWDFDPPDDPNDRHTDIDGDDDD

Radius of gyration: 13.68 Å; Cα contacts (8 Å, |Δi|>4): 113; chains: 1; bounding box: 29×38×37 Å

pLDDT: mean 79.94, std 14.93, range [41.03, 94.06]